Protein AF-A0A839IXZ8-F1 (afdb_monomer)

Secondary structure (DSSP, 8-state):
-HHHHHHHHHHHHHHHHHHHTT--HHHHHHHHHHTHHHHHHHHHHHHHHHHHHHHHHHHHHHHHHHTT-S-HHHHHHHHHHHHHHHHHHHHS-S-HHHHHHHHHHHHHHHHHTT-

Foldseek 3Di:
DQVVLVVCCVVVVVVLCVVCPPDDPVSNVVVCVVCVVVNVVSQVVNLVVQLVVLVVLLVQLVVCCVVVVDDNVLSVVSNVLSVVSNCQSVVDRDDCVSCVVSVVVVVVSVVVVVD

Organism: NCBI:txid2760088

Structure (mmCIF, N/CA/C/O backbone):
data_AF-A0A839IXZ8-F1
#
_entry.id   AF-A0A839IXZ8-F1
#
loop_
_atom_site.group_PDB
_atom_site.id
_atom_site.type_symbol
_atom_site.label_atom_id
_atom_site.label_alt_id
_atom_site.label_comp_id
_atom_site.label_asym_id
_atom_site.label_entity_id
_atom_site.label_seq_id
_atom_site.pdbx_PDB_ins_code
_atom_site.Cartn_x
_atom_site.Cartn_y
_atom_site.Cartn_z
_atom_site.occupancy
_atom_site.B_iso_or_equiv
_atom_site.auth_seq_id
_atom_site.auth_comp_id
_atom_site.auth_asym_id
_atom_site.auth_atom_id
_atom_site.pdbx_PDB_model_num
ATOM 1 N N . THR A 1 1 ? 4.614 -6.482 8.468 1.00 73.06 1 THR A N 1
ATOM 2 C CA . 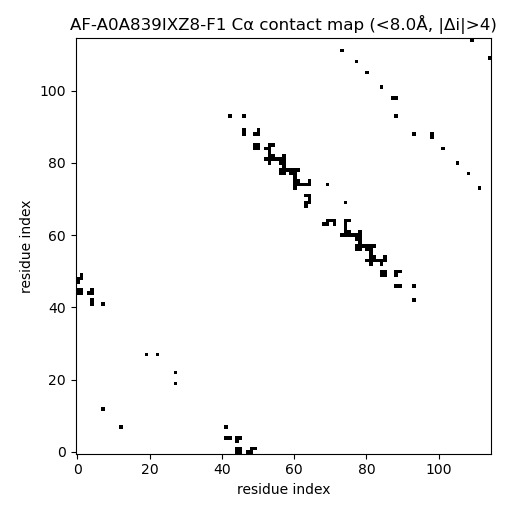THR A 1 1 ? 3.831 -5.379 9.077 1.00 73.06 1 THR A CA 1
ATOM 3 C C . THR A 1 1 ? 2.364 -5.391 8.679 1.00 73.06 1 THR A C 1
ATOM 5 O O . THR A 1 1 ? 1.546 -5.436 9.583 1.00 73.06 1 THR A O 1
ATOM 8 N N . LEU A 1 2 ? 2.001 -5.448 7.384 1.00 81.44 2 LEU A N 1
ATOM 9 C CA . LEU A 1 2 ? 0.584 -5.509 6.956 1.00 81.44 2 LEU A CA 1
ATOM 10 C C . LEU A 1 2 ? -0.197 -6.681 7.570 1.00 81.44 2 LEU A C 1
ATOM 12 O O . LEU A 1 2 ? -1.290 -6.486 8.085 1.00 81.44 2 LEU A O 1
ATOM 16 N N . ALA A 1 3 ? 0.384 -7.883 7.564 1.00 82.94 3 ALA A N 1
ATOM 17 C CA . ALA A 1 3 ? -0.254 -9.070 8.136 1.00 82.94 3 ALA A CA 1
ATOM 18 C C . ALA A 1 3 ? -0.535 -8.927 9.643 1.00 82.94 3 ALA A C 1
ATOM 20 O O . ALA A 1 3 ? -1.609 -9.294 10.102 1.00 82.94 3 ALA A O 1
ATOM 21 N N . ILE A 1 4 ? 0.403 -8.338 10.393 1.00 83.94 4 ILE A N 1
ATOM 22 C CA . ILE A 1 4 ? 0.265 -8.099 11.839 1.00 83.94 4 ILE A CA 1
ATOM 23 C C . ILE A 1 4 ? -0.854 -7.087 12.106 1.00 83.94 4 ILE A C 1
ATOM 25 O O . ILE A 1 4 ? -1.692 -7.309 12.972 1.00 83.94 4 ILE A O 1
ATOM 29 N N . ALA A 1 5 ? -0.904 -6.002 11.330 1.00 85.75 5 ALA A N 1
ATOM 30 C CA . ALA A 1 5 ? -1.955 -5.001 11.461 1.00 85.75 5 ALA A CA 1
ATOM 31 C C . ALA A 1 5 ? -3.343 -5.559 11.110 1.00 85.75 5 ALA A C 1
ATOM 33 O O . ALA A 1 5 ? -4.304 -5.314 11.831 1.00 85.75 5 ALA A O 1
ATOM 34 N N . ASN A 1 6 ? -3.447 -6.375 10.058 1.00 85.88 6 ASN A N 1
ATOM 35 C CA . ASN A 1 6 ? -4.701 -7.049 9.723 1.00 85.88 6 ASN A CA 1
ATOM 36 C C . ASN A 1 6 ? -5.121 -8.032 10.824 1.00 85.88 6 ASN A C 1
ATOM 38 O O . ASN A 1 6 ? -6.284 -8.034 11.212 1.00 85.88 6 ASN A O 1
ATOM 42 N N . ALA A 1 7 ? -4.191 -8.827 11.364 1.00 86.94 7 ALA A N 1
ATOM 43 C CA . ALA A 1 7 ? -4.478 -9.735 12.474 1.00 86.94 7 ALA A CA 1
ATOM 44 C C . ALA A 1 7 ? -4.993 -8.981 13.710 1.00 86.94 7 ALA A C 1
ATOM 46 O O . ALA A 1 7 ? -5.961 -9.424 14.330 1.00 86.94 7 ALA A O 1
ATOM 47 N N . TYR A 1 8 ? -4.403 -7.819 14.016 1.00 87.62 8 TYR A N 1
ATOM 48 C CA . TYR A 1 8 ? -4.924 -6.917 15.039 1.00 87.62 8 TYR A CA 1
ATOM 49 C C . TYR A 1 8 ? -6.361 -6.499 14.715 1.00 87.62 8 TYR A C 1
ATOM 51 O O . TYR A 1 8 ? -7.243 -6.769 15.516 1.00 87.62 8 TYR A O 1
ATOM 59 N N . PHE A 1 9 ? -6.643 -5.924 13.540 1.00 86.06 9 PHE A N 1
ATOM 60 C CA . PHE A 1 9 ? -7.998 -5.450 13.228 1.00 86.06 9 PHE A CA 1
ATOM 61 C C . PHE A 1 9 ? -9.054 -6.566 13.245 1.00 86.06 9 PHE A C 1
ATOM 63 O O . PHE A 1 9 ? -10.163 -6.336 13.720 1.00 86.06 9 PHE A O 1
ATOM 70 N N . TYR A 1 10 ? -8.714 -7.780 12.801 1.00 86.31 10 TYR A N 1
ATOM 71 C CA . TYR A 1 10 ? -9.627 -8.926 12.860 1.00 86.31 10 TYR A CA 1
ATOM 72 C C . TYR A 1 10 ? -9.929 -9.366 14.296 1.00 86.31 10 TYR A C 1
ATOM 74 O O . TYR A 1 10 ? -11.094 -9.526 14.660 1.00 86.31 10 TYR A O 1
ATOM 82 N N . ASN A 1 11 ? -8.898 -9.559 15.121 1.00 87.25 11 ASN A N 1
ATOM 83 C CA . ASN A 1 11 ? -9.084 -10.033 16.492 1.00 87.25 11 ASN A CA 1
ATOM 84 C C . ASN A 1 11 ? -9.704 -8.945 17.381 1.00 87.25 11 ASN A C 1
ATOM 86 O O . ASN A 1 11 ? -10.702 -9.174 18.065 1.00 87.25 11 ASN A O 1
ATOM 90 N N . PHE A 1 12 ? -9.150 -7.737 17.305 1.00 85.56 12 PHE A N 1
ATOM 91 C CA . PHE A 1 12 ? -9.567 -6.595 18.105 1.00 85.56 12 PHE A CA 1
ATOM 92 C C . PHE A 1 12 ? -10.960 -6.101 17.707 1.00 85.56 12 PHE A C 1
ATOM 94 O O . PHE A 1 12 ? -11.723 -5.672 18.566 1.00 85.56 12 PHE A O 1
ATOM 101 N N . GLY A 1 13 ? -11.333 -6.228 16.428 1.00 85.06 13 GLY A N 1
ATOM 102 C CA . GLY A 1 13 ? -12.697 -5.978 15.964 1.00 85.06 13 GLY A CA 1
ATOM 103 C C . GLY A 1 13 ? -13.707 -6.940 16.594 1.00 85.06 13 GLY A C 1
ATOM 104 O O . GLY A 1 13 ? -14.710 -6.494 17.147 1.00 85.06 13 GLY A O 1
ATOM 105 N N . ALA A 1 14 ? -13.422 -8.247 16.590 1.00 87.50 14 ALA A N 1
ATOM 106 C CA . ALA A 1 14 ? -14.295 -9.247 17.211 1.00 87.50 14 ALA A CA 1
ATOM 107 C C . ALA A 1 14 ? -14.426 -9.046 18.733 1.00 87.50 14 ALA A C 1
ATOM 109 O O . ALA A 1 14 ? -15.530 -9.085 19.277 1.00 87.50 14 ALA A O 1
ATOM 110 N N . TRP A 1 15 ? -13.315 -8.768 19.419 1.00 90.69 15 TRP A N 1
ATOM 111 C CA . TRP A 1 15 ? -13.319 -8.439 20.846 1.00 90.69 15 TRP A CA 1
ATOM 112 C C . TRP A 1 15 ? -14.075 -7.133 21.144 1.00 90.69 15 TRP A C 1
ATOM 114 O O . TRP A 1 15 ? -14.862 -7.074 22.090 1.00 90.69 15 TRP A O 1
ATOM 124 N N . GLY A 1 16 ? -13.894 -6.107 20.307 1.00 88.56 16 GLY A N 1
ATOM 125 C CA . GLY A 1 16 ? -14.562 -4.814 20.434 1.00 88.56 16 GLY A CA 1
ATOM 126 C C . GLY A 1 16 ? -16.084 -4.914 20.336 1.00 88.56 16 GLY A C 1
ATOM 127 O O . GLY A 1 16 ? -16.784 -4.237 21.089 1.00 88.56 16 GLY A O 1
ATOM 128 N N . VAL A 1 17 ? -16.612 -5.809 19.492 1.00 87.94 17 VAL A N 1
ATOM 129 C CA . VAL A 1 17 ? -18.057 -6.106 19.448 1.00 87.94 17 VAL A CA 1
ATOM 130 C C . VAL A 1 17 ? -18.540 -6.637 20.799 1.00 87.94 17 VAL A C 1
ATOM 132 O O . VAL A 1 17 ? -19.534 -6.145 21.328 1.00 87.94 17 VAL A O 1
ATOM 135 N N . GLY A 1 18 ? -17.811 -7.576 21.407 1.00 89.62 18 GLY A N 1
ATOM 136 C CA . GLY A 1 18 ? -18.137 -8.083 22.744 1.00 89.62 18 GLY A CA 1
ATOM 137 C C . GLY A 1 18 ? -18.108 -6.996 23.824 1.00 89.62 18 GLY A C 1
ATOM 138 O O . GLY A 1 18 ? -18.978 -6.964 24.688 1.00 89.62 18 GLY A O 1
ATOM 139 N N . GLN A 1 19 ? -17.156 -6.063 23.746 1.00 89.69 19 GLN A N 1
ATOM 140 C CA . GLN A 1 19 ? -17.032 -4.956 24.701 1.00 89.69 19 GLN A CA 1
ATOM 141 C C . GLN A 1 19 ? -18.070 -3.848 24.525 1.00 89.69 19 GLN A C 1
ATOM 143 O O . GLN A 1 19 ? -18.258 -3.062 25.452 1.00 89.69 19 GLN A O 1
ATOM 148 N N . THR A 1 20 ? -18.712 -3.743 23.363 1.00 91.00 20 THR A N 1
ATOM 149 C CA . THR A 1 20 ? -19.684 -2.681 23.047 1.00 91.00 20 THR A CA 1
ATOM 150 C C . THR A 1 20 ? -21.130 -3.174 23.050 1.00 91.00 20 THR A C 1
ATOM 152 O O . THR A 1 20 ? -22.057 -2.366 23.028 1.00 91.00 20 THR A O 1
ATOM 155 N N . MET A 1 21 ? -21.343 -4.488 23.136 1.00 92.50 21 MET A N 1
ATOM 156 C CA . MET A 1 21 ? -22.669 -5.094 23.160 1.00 92.50 21 MET A CA 1
ATOM 157 C C . MET A 1 21 ? -23.462 -4.650 24.395 1.00 92.50 21 MET A C 1
ATOM 159 O O . MET A 1 21 ? -23.019 -4.817 25.528 1.00 92.50 21 MET A O 1
ATOM 163 N N . GLY A 1 22 ? -24.646 -4.075 24.172 1.00 90.81 22 GLY A N 1
ATOM 164 C CA . GLY A 1 22 ? -25.538 -3.619 25.243 1.00 90.81 22 GLY A CA 1
ATOM 165 C C . GLY A 1 22 ? -25.111 -2.326 25.950 1.00 90.81 22 GLY A C 1
ATOM 166 O O . GLY A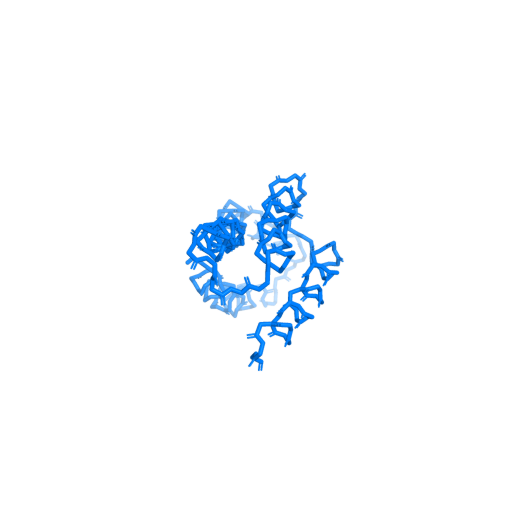 1 22 ? -25.815 -1.896 26.860 1.00 90.81 22 GLY A O 1
ATOM 167 N N . LYS A 1 23 ? -24.003 -1.692 25.540 1.00 93.81 23 LYS A N 1
ATOM 168 C CA . LYS A 1 23 ? -23.574 -0.387 26.064 1.00 93.81 23 LYS A CA 1
ATOM 169 C C . LYS A 1 23 ? -24.313 0.764 25.387 1.00 93.81 23 LYS A C 1
ATOM 171 O O . LYS A 1 23 ? -24.714 0.677 24.226 1.00 93.81 23 LYS A O 1
ATOM 176 N N . SER A 1 24 ? -24.454 1.869 26.109 1.00 95.62 24 SER A N 1
ATOM 177 C CA . SER A 1 24 ? -24.965 3.123 25.557 1.00 95.62 24 SER A CA 1
ATOM 178 C C . SER A 1 24 ? -23.934 3.803 24.644 1.00 95.62 24 SER A C 1
ATOM 180 O O . SER A 1 24 ? -22.734 3.527 24.701 1.00 95.62 24 SER A O 1
ATOM 182 N N . ALA A 1 25 ? -24.385 4.734 23.799 1.00 93.94 25 ALA A N 1
ATOM 183 C CA . ALA A 1 25 ? -23.510 5.431 22.852 1.00 93.94 25 ALA A CA 1
ATOM 184 C C . ALA A 1 25 ? -22.354 6.193 23.533 1.00 93.94 25 ALA A C 1
ATOM 186 O O . ALA A 1 25 ? -21.246 6.244 22.998 1.00 93.94 25 ALA A O 1
ATOM 187 N N . THR A 1 26 ? -22.583 6.754 24.723 1.00 95.06 26 THR A N 1
ATOM 188 C CA . THR A 1 26 ? -21.557 7.475 25.494 1.00 95.06 26 THR A CA 1
ATOM 189 C C . THR A 1 26 ? -20.473 6.533 26.015 1.00 95.06 26 THR A C 1
ATOM 191 O O . THR A 1 26 ? -19.288 6.851 25.930 1.00 95.06 26 THR A O 1
ATOM 194 N N . GLU A 1 27 ? -20.856 5.350 26.492 1.00 93.50 27 GLU A N 1
ATOM 195 C CA . GLU A 1 27 ? -19.923 4.320 26.960 1.00 93.50 27 GLU A CA 1
ATOM 196 C C . GLU A 1 27 ? -19.119 3.709 25.807 1.00 93.50 27 GLU A C 1
ATOM 198 O O . GLU A 1 27 ? -17.926 3.438 25.957 1.00 93.50 27 GLU A O 1
ATOM 203 N N . ILE A 1 28 ? -19.744 3.535 24.637 1.00 92.75 28 ILE A N 1
ATOM 204 C CA . ILE A 1 28 ? -19.046 3.108 23.417 1.00 92.75 28 ILE A CA 1
ATOM 205 C C . ILE A 1 28 ? -18.012 4.161 23.012 1.00 92.75 28 ILE A C 1
ATOM 207 O O . ILE A 1 28 ? -16.872 3.807 22.717 1.00 92.75 28 ILE A O 1
ATOM 211 N N . GLN A 1 29 ? -18.363 5.449 23.042 1.00 92.75 29 GLN A N 1
ATOM 212 C CA . GLN A 1 29 ? -17.420 6.512 22.694 1.00 92.75 29 GLN A CA 1
ATOM 213 C C . GLN A 1 29 ? -16.235 6.571 23.667 1.00 92.75 29 GLN A C 1
ATOM 215 O O . GLN A 1 29 ? -15.097 6.735 23.228 1.00 92.75 29 GLN A O 1
ATOM 220 N N . ALA A 1 30 ? -16.479 6.401 24.970 1.00 93.69 30 ALA A N 1
ATOM 221 C CA . ALA A 1 30 ? -15.414 6.330 25.968 1.00 93.69 30 ALA A CA 1
ATOM 222 C C . ALA A 1 30 ? -14.452 5.163 25.683 1.00 93.69 30 ALA A C 1
ATOM 224 O O . ALA A 1 30 ? -13.238 5.354 25.688 1.00 93.69 30 ALA A O 1
ATOM 225 N N . PHE A 1 31 ? -14.989 3.988 25.341 1.00 91.56 31 PHE A N 1
ATOM 226 C CA . PHE A 1 31 ? -14.192 2.828 24.939 1.00 91.56 31 PHE A CA 1
ATOM 227 C C . PHE A 1 31 ? -13.383 3.073 23.654 1.00 91.56 31 PHE A C 1
ATOM 229 O O . PHE A 1 31 ? -12.193 2.772 23.609 1.00 91.56 31 PHE A O 1
ATOM 236 N N . VAL A 1 32 ? -13.995 3.654 22.614 1.00 90.12 32 VAL A N 1
ATOM 237 C CA . VAL A 1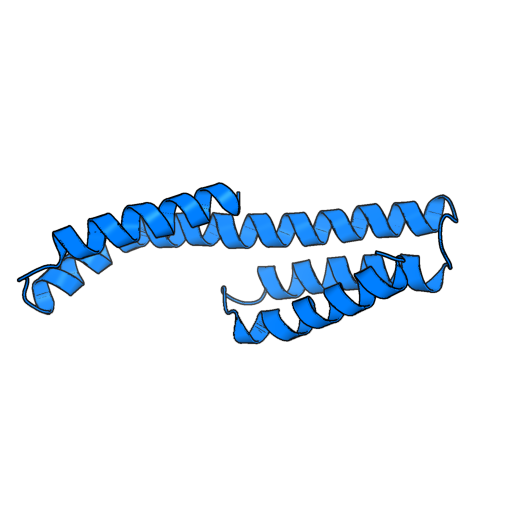 32 ? -13.307 3.966 21.347 1.00 90.12 32 VAL A CA 1
ATOM 238 C C . VAL A 1 32 ? -12.163 4.962 21.560 1.00 90.12 32 VAL A C 1
ATOM 240 O O . VAL A 1 32 ? -11.105 4.824 20.944 1.00 90.12 32 VAL A O 1
ATOM 243 N N . ASN A 1 33 ? -12.354 5.943 22.445 1.00 92.69 33 ASN A N 1
ATOM 244 C CA . ASN A 1 33 ? -11.318 6.915 22.788 1.00 92.69 33 ASN A CA 1
ATOM 245 C C . ASN A 1 33 ? -10.131 6.261 23.514 1.00 92.69 33 ASN A C 1
ATOM 247 O O . ASN A 1 33 ? -8.989 6.614 23.227 1.00 92.69 33 ASN A O 1
ATOM 251 N N . ASP A 1 34 ? -10.383 5.294 24.400 1.00 92.69 34 ASP A N 1
ATOM 252 C CA . ASP A 1 34 ? -9.337 4.574 25.142 1.00 92.69 34 ASP A CA 1
ATOM 253 C C . ASP A 1 34 ? -8.416 3.764 24.207 1.00 92.69 34 ASP A C 1
ATOM 255 O O . ASP A 1 34 ? -7.192 3.762 24.347 1.00 92.69 34 ASP A O 1
ATOM 259 N N . ILE A 1 35 ? -8.984 3.160 23.158 1.00 90.12 35 ILE A N 1
ATOM 260 C CA . ILE A 1 35 ? -8.230 2.352 22.184 1.00 90.12 35 ILE A CA 1
ATOM 261 C C . ILE A 1 35 ? -7.610 3.174 21.039 1.00 90.12 35 ILE A C 1
ATOM 263 O O . ILE A 1 35 ? -6.962 2.609 20.149 1.00 90.12 35 ILE A O 1
ATOM 267 N N . LEU A 1 36 ? -7.795 4.500 21.028 1.00 88.94 36 LEU A N 1
ATOM 268 C CA . LEU A 1 36 ? -7.373 5.372 19.928 1.00 88.94 36 LEU A CA 1
ATOM 269 C C . LEU A 1 36 ? -5.864 5.290 19.671 1.00 88.94 36 LEU A C 1
ATOM 271 O O . LEU A 1 36 ? -5.447 5.167 18.518 1.00 88.94 36 LEU A O 1
ATOM 275 N N . TYR A 1 37 ? -5.049 5.312 20.727 1.00 88.69 37 TYR A N 1
ATOM 276 C CA . TYR A 1 37 ? -3.589 5.251 20.609 1.00 88.69 37 TYR A CA 1
ATOM 277 C C . TYR A 1 37 ? -3.118 3.945 19.965 1.00 88.69 37 TYR A C 1
ATOM 279 O O . TYR A 1 37 ? -2.285 3.962 19.056 1.00 88.69 37 TYR A O 1
ATOM 287 N N . THR A 1 38 ? -3.699 2.814 20.370 1.00 89.75 38 THR A N 1
ATOM 288 C CA . THR A 1 38 ? -3.375 1.505 19.792 1.00 89.75 38 THR A CA 1
ATOM 289 C C . THR A 1 38 ? -3.808 1.435 18.329 1.00 89.75 38 THR A C 1
ATOM 291 O O . THR A 1 38 ? -3.033 1.000 17.476 1.00 89.75 38 THR A O 1
ATOM 294 N N . ASN A 1 39 ? -4.994 1.954 17.994 1.00 87.06 39 ASN A N 1
ATOM 295 C CA . ASN A 1 39 ? -5.467 2.013 16.609 1.00 87.06 39 ASN A CA 1
ATOM 296 C C . ASN A 1 39 ? -4.584 2.901 15.720 1.00 87.06 39 ASN A C 1
ATOM 298 O O . ASN A 1 39 ? -4.275 2.525 14.584 1.00 87.06 39 ASN A O 1
ATOM 302 N N . GLN A 1 40 ? -4.130 4.051 16.223 1.00 87.25 40 GLN A N 1
ATOM 303 C CA . GLN A 1 40 ? -3.194 4.916 15.503 1.00 87.25 40 GLN A CA 1
ATOM 304 C C . GLN A 1 40 ? -1.851 4.212 15.278 1.00 87.25 40 GLN A C 1
ATOM 306 O O . GLN A 1 40 ? -1.332 4.221 14.161 1.00 87.25 40 GLN A O 1
ATOM 311 N N . TYR A 1 41 ? -1.326 3.529 16.297 1.00 88.31 41 TYR A N 1
ATOM 312 C CA . TYR A 1 41 ? -0.084 2.769 16.181 1.00 88.31 41 TYR A CA 1
ATOM 313 C C . TYR A 1 41 ? -0.186 1.639 15.143 1.00 88.31 41 TYR A C 1
ATOM 315 O O . TYR A 1 41 ? 0.695 1.470 14.297 1.00 88.31 41 TYR A O 1
ATOM 323 N N . VAL A 1 42 ? -1.298 0.905 15.125 1.00 88.94 42 VAL A N 1
ATOM 324 C CA . VAL A 1 42 ? -1.524 -0.162 14.139 1.00 88.94 42 VAL A CA 1
ATOM 325 C C . VAL A 1 42 ? -1.730 0.406 12.730 1.00 88.94 42 VAL A C 1
ATOM 327 O O . VAL A 1 42 ? -1.236 -0.160 11.751 1.00 88.94 42 VAL A O 1
ATOM 330 N N . THR A 1 43 ? -2.366 1.572 12.607 1.00 86.12 43 THR A N 1
ATOM 331 C CA . THR A 1 43 ? -2.464 2.295 11.328 1.00 86.12 43 THR A CA 1
ATOM 332 C C . THR A 1 43 ? -1.077 2.658 10.789 1.00 86.12 43 THR A C 1
ATOM 334 O O . THR A 1 43 ? -0.827 2.538 9.585 1.00 86.12 43 THR A O 1
ATOM 337 N N . CYS A 1 44 ? -0.123 3.005 11.660 1.00 86.88 44 CYS A N 1
ATOM 338 C CA . CYS A 1 44 ? 1.267 3.206 11.249 1.00 86.88 44 CYS A CA 1
ATOM 339 C C . CYS A 1 44 ? 1.873 1.936 10.636 1.00 86.88 44 CYS A C 1
ATOM 341 O O . CYS A 1 44 ? 2.565 2.036 9.624 1.00 86.88 44 CYS A O 1
ATOM 343 N N . PHE A 1 45 ? 1.589 0.739 11.160 1.00 88.94 45 PHE A N 1
ATOM 344 C CA . PHE A 1 45 ? 2.067 -0.507 10.546 1.00 88.94 45 PHE A CA 1
ATOM 345 C C . PHE A 1 45 ? 1.508 -0.744 9.144 1.00 88.94 45 PHE A C 1
ATOM 347 O O . PHE A 1 45 ? 2.239 -1.258 8.286 1.00 88.94 45 PHE A O 1
ATOM 354 N N . ILE A 1 46 ? 0.256 -0.351 8.887 1.00 87.31 46 ILE A N 1
ATOM 355 C CA . ILE A 1 46 ? -0.313 -0.398 7.536 1.00 87.31 46 ILE A CA 1
ATOM 356 C C . ILE A 1 46 ? 0.476 0.512 6.595 1.00 87.31 46 ILE A C 1
ATOM 358 O O . ILE A 1 46 ? 0.955 0.063 5.548 1.00 87.31 46 ILE A O 1
ATOM 362 N N . ARG A 1 47 ? 0.685 1.767 7.003 1.00 88.25 47 ARG A N 1
ATOM 363 C CA . ARG A 1 47 ? 1.423 2.753 6.205 1.00 88.25 47 ARG A CA 1
ATOM 364 C C . ARG A 1 47 ? 2.869 2.321 5.971 1.00 88.25 47 ARG A C 1
ATOM 366 O O . ARG A 1 47 ? 3.305 2.290 4.824 1.00 88.25 47 ARG A O 1
ATOM 373 N N . PHE A 1 48 ? 3.580 1.878 7.009 1.00 88.62 48 PHE A N 1
ATOM 374 C CA . PHE A 1 48 ? 4.941 1.348 6.881 1.00 88.62 48 PHE A CA 1
ATOM 375 C C . PHE A 1 48 ? 5.013 0.191 5.890 1.00 88.62 48 PHE A C 1
ATOM 377 O O . PHE A 1 48 ? 5.871 0.185 5.010 1.00 88.62 48 PHE A O 1
ATOM 384 N N . GLY A 1 49 ? 4.096 -0.774 5.991 1.00 88.19 49 GLY A N 1
ATOM 385 C CA . GLY A 1 49 ? 4.056 -1.900 5.065 1.00 88.19 49 GLY A CA 1
ATOM 386 C C . GLY A 1 49 ? 3.895 -1.466 3.603 1.00 88.19 49 GLY A C 1
ATOM 387 O O . GLY A 1 49 ? 4.565 -2.003 2.720 1.00 88.19 49 GLY A O 1
ATOM 388 N N . 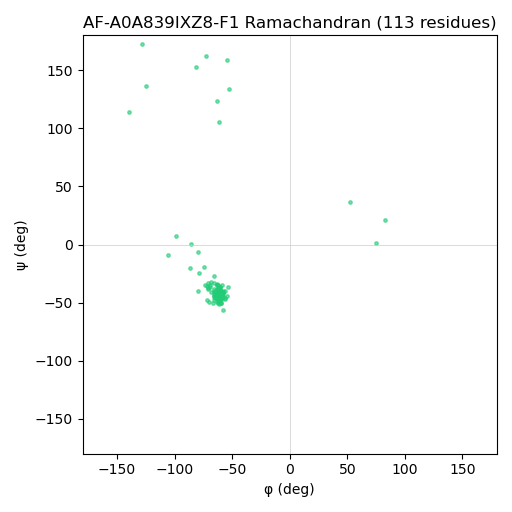ARG A 1 50 ? 3.058 -0.455 3.346 1.00 88.88 50 ARG A N 1
ATOM 389 C CA . ARG A 1 50 ? 2.857 0.103 2.000 1.00 88.88 50 ARG A CA 1
ATOM 390 C C . ARG A 1 50 ? 4.073 0.899 1.507 1.00 88.88 50 ARG A C 1
ATOM 392 O O . ARG A 1 50 ? 4.435 0.758 0.341 1.00 88.88 50 ARG A O 1
ATOM 399 N N . VAL A 1 51 ? 4.748 1.651 2.381 1.00 91.69 51 VAL A N 1
ATOM 400 C CA . VAL A 1 51 ? 6.007 2.345 2.044 1.00 91.69 51 VAL A CA 1
ATOM 401 C C . VAL A 1 51 ? 7.095 1.344 1.659 1.00 91.69 51 VAL A C 1
ATOM 403 O O . VAL A 1 51 ? 7.715 1.511 0.613 1.00 91.69 51 VAL A O 1
ATOM 406 N N . PHE A 1 52 ? 7.285 0.266 2.428 1.00 92.00 52 PHE A N 1
ATOM 407 C CA . PHE A 1 52 ? 8.272 -0.768 2.090 1.00 92.00 52 PHE A CA 1
ATOM 408 C C . PHE A 1 52 ? 7.968 -1.466 0.761 1.00 92.00 52 PHE A C 1
ATOM 410 O O . PHE A 1 52 ? 8.893 -1.768 0.011 1.00 92.00 52 PHE A O 1
ATOM 417 N N . SER A 1 53 ? 6.690 -1.663 0.419 1.00 90.44 53 SER A N 1
ATOM 418 C CA . SER A 1 53 ? 6.315 -2.134 -0.921 1.00 90.44 53 SER A CA 1
ATOM 419 C C . SER A 1 53 ? 6.762 -1.158 -2.019 1.00 90.44 53 SER A C 1
ATOM 421 O O . SER A 1 53 ? 7.244 -1.600 -3.060 1.00 90.44 53 SER A O 1
ATOM 423 N N . GLY A 1 54 ? 6.639 0.155 -1.794 1.00 93.50 54 GLY A N 1
ATOM 424 C CA . GLY A 1 54 ? 7.131 1.184 -2.714 1.00 93.50 54 GLY A CA 1
ATOM 425 C C . GLY A 1 54 ? 8.657 1.191 -2.842 1.00 93.50 54 GLY A C 1
ATOM 426 O O . GLY A 1 54 ? 9.172 1.139 -3.956 1.00 93.50 54 GLY A O 1
ATOM 427 N N . VAL A 1 55 ? 9.379 1.149 -1.718 1.00 96.00 55 VAL A N 1
ATOM 428 C CA . VAL A 1 55 ? 10.851 1.045 -1.697 1.00 96.00 55 VAL A CA 1
ATOM 429 C C . VAL A 1 55 ? 11.320 -0.205 -2.445 1.00 96.00 55 VAL A C 1
ATOM 431 O O . VAL A 1 55 ? 12.237 -0.130 -3.260 1.00 96.00 55 VAL A O 1
ATOM 434 N N . GLY A 1 56 ? 10.659 -1.345 -2.224 1.00 95.69 56 GLY A N 1
ATOM 435 C CA . GLY A 1 56 ? 10.948 -2.589 -2.934 1.00 95.69 56 GLY A CA 1
ATOM 436 C C . GLY A 1 56 ? 10.816 -2.448 -4.453 1.00 95.69 56 GLY A C 1
ATOM 437 O O . GLY A 1 56 ? 11.688 -2.917 -5.177 1.00 95.69 56 GLY A O 1
ATOM 438 N N . LEU A 1 57 ? 9.786 -1.742 -4.939 1.00 95.69 57 LEU A N 1
ATOM 439 C CA . LEU A 1 57 ? 9.619 -1.449 -6.368 1.00 95.69 57 LEU A CA 1
ATOM 440 C C . LEU A 1 57 ? 10.719 -0.530 -6.912 1.00 95.69 57 LEU A C 1
ATOM 442 O O . LEU A 1 57 ? 11.214 -0.775 -8.008 1.00 95.69 57 LEU A O 1
ATOM 446 N N . VAL A 1 58 ? 11.145 0.484 -6.154 1.00 97.56 58 VAL A N 1
ATOM 447 C CA . VAL A 1 58 ? 12.263 1.355 -6.560 1.00 97.56 58 VAL A CA 1
ATOM 448 C C . VAL A 1 58 ? 13.547 0.543 -6.733 1.00 97.56 58 VAL A C 1
ATOM 450 O O . VAL A 1 58 ? 14.203 0.641 -7.771 1.00 97.56 58 VAL A O 1
ATOM 453 N N . LEU A 1 59 ? 13.884 -0.294 -5.748 1.00 97.75 59 LEU A N 1
ATOM 454 C CA . LEU A 1 59 ? 15.083 -1.134 -5.792 1.00 97.75 59 LEU A CA 1
ATOM 455 C C . LEU A 1 59 ? 15.007 -2.183 -6.909 1.00 97.75 59 LEU A C 1
ATOM 457 O O . LEU A 1 59 ? 15.977 -2.362 -7.647 1.00 97.75 59 LEU A O 1
ATOM 461 N N . LEU A 1 60 ? 13.849 -2.829 -7.073 1.00 96.31 60 LEU A N 1
ATOM 462 C CA . LEU A 1 60 ? 13.604 -3.778 -8.157 1.00 96.31 60 LEU A CA 1
ATOM 463 C C . LEU A 1 60 ? 13.763 -3.101 -9.521 1.00 96.31 60 LEU A C 1
ATOM 465 O O . LEU A 1 60 ? 14.513 -3.590 -10.360 1.00 96.31 60 LEU A O 1
ATOM 469 N N . GLY A 1 61 ? 13.108 -1.957 -9.732 1.00 96.12 61 GLY A N 1
ATOM 470 C CA . GLY A 1 61 ? 13.184 -1.195 -10.975 1.00 96.12 61 GLY A CA 1
ATOM 471 C C . GLY A 1 61 ? 14.611 -0.764 -11.309 1.00 96.12 61 GLY A C 1
ATOM 472 O O . GLY A 1 61 ? 15.049 -0.924 -12.448 1.00 96.12 61 GLY A O 1
ATOM 473 N N . TYR A 1 62 ? 15.374 -0.306 -10.312 1.00 97.31 62 TYR A N 1
ATOM 474 C CA . TYR A 1 62 ? 16.791 0.008 -10.495 1.00 97.31 62 TYR A CA 1
ATOM 475 C C . TYR A 1 62 ? 17.596 -1.222 -10.936 1.00 97.31 62 TYR A C 1
ATOM 477 O O . TYR A 1 62 ? 18.384 -1.132 -11.879 1.00 97.31 62 TYR A O 1
ATOM 485 N N . GLY A 1 63 ? 17.359 -2.383 -10.318 1.00 97.19 63 GLY A N 1
ATOM 486 C CA . GLY A 1 63 ? 17.987 -3.634 -10.738 1.00 97.19 63 GLY A CA 1
ATOM 487 C C . GLY A 1 63 ? 17.628 -4.019 -12.178 1.00 97.19 63 GLY A C 1
ATOM 488 O O . GLY A 1 63 ? 18.510 -4.279 -12.998 1.00 97.19 63 GLY A O 1
ATOM 489 N N . LEU A 1 64 ? 16.346 -3.958 -12.531 1.00 96.31 64 LEU A N 1
ATOM 490 C CA . LEU A 1 64 ? 15.864 -4.242 -13.884 1.00 96.31 64 LEU A CA 1
ATOM 491 C C . LEU A 1 64 ? 16.552 -3.368 -14.951 1.00 96.31 64 LEU A C 1
ATOM 493 O O . LEU A 1 64 ? 16.914 -3.873 -16.016 1.00 96.31 64 LEU A O 1
ATOM 497 N N . ILE A 1 65 ? 16.781 -2.082 -14.653 1.00 96.56 65 ILE A N 1
ATOM 498 C CA . ILE A 1 65 ? 17.507 -1.152 -15.532 1.00 96.56 65 ILE A CA 1
ATOM 499 C C . ILE A 1 65 ? 18.995 -1.508 -15.597 1.00 96.56 65 ILE A C 1
ATOM 501 O O . ILE A 1 65 ? 19.556 -1.589 -16.693 1.00 96.56 65 ILE A O 1
ATOM 505 N N . ARG A 1 66 ? 19.637 -1.695 -14.435 1.00 97.00 66 ARG A N 1
ATOM 506 C CA . ARG A 1 66 ? 21.089 -1.882 -14.311 1.00 97.00 66 ARG A CA 1
ATOM 507 C C . ARG A 1 66 ? 21.580 -3.148 -15.008 1.00 97.00 66 ARG A C 1
ATOM 509 O O . ARG A 1 66 ? 22.646 -3.110 -15.616 1.00 97.00 66 ARG A O 1
ATOM 516 N N . TRP A 1 67 ? 20.815 -4.234 -14.920 1.00 97.31 67 TRP A N 1
ATOM 517 C CA . TRP A 1 67 ? 21.157 -5.532 -15.512 1.00 97.31 67 TRP A CA 1
ATOM 518 C C . TRP A 1 67 ? 20.460 -5.805 -16.853 1.00 97.31 67 TRP A C 1
ATOM 520 O O . TRP A 1 67 ? 20.591 -6.904 -17.379 1.00 97.31 67 TRP A O 1
ATOM 530 N N . HIS A 1 68 ? 19.746 -4.826 -17.425 1.00 93.75 68 HIS A N 1
ATOM 531 C CA . HIS A 1 68 ? 19.058 -4.952 -18.720 1.00 93.75 68 HIS A CA 1
ATOM 532 C C . HIS A 1 68 ? 18.132 -6.180 -18.832 1.00 93.75 68 HIS A C 1
ATOM 534 O O . HIS A 1 68 ? 18.022 -6.784 -19.895 1.00 93.75 68 HIS A O 1
ATOM 540 N N . ILE A 1 69 ? 17.453 -6.539 -17.737 1.00 94.62 69 ILE A N 1
ATOM 541 C CA . ILE A 1 69 ? 16.613 -7.749 -17.660 1.00 94.62 69 ILE A CA 1
ATOM 542 C C . ILE A 1 69 ? 15.324 -7.584 -18.479 1.00 94.62 69 ILE A C 1
ATOM 544 O O . ILE A 1 69 ? 1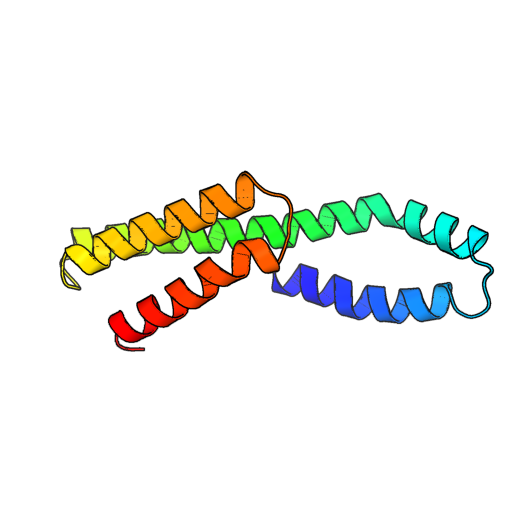4.841 -8.531 -19.090 1.00 94.62 69 ILE A O 1
ATOM 548 N N . VAL A 1 70 ? 14.772 -6.369 -18.500 1.00 93.94 70 VAL A N 1
ATOM 549 C CA . VAL A 1 70 ? 13.563 -6.008 -19.255 1.00 93.94 70 VAL A CA 1
ATOM 550 C C . VAL A 1 70 ? 13.820 -4.771 -20.110 1.00 93.94 70 VAL A C 1
ATOM 552 O O . VAL A 1 70 ? 14.854 -4.104 -19.991 1.00 93.94 70 VAL A O 1
ATOM 555 N N . ALA A 1 71 ? 12.852 -4.420 -20.959 1.00 93.81 71 ALA A N 1
ATOM 556 C CA . ALA A 1 71 ? 12.892 -3.174 -21.710 1.00 93.81 71 ALA A CA 1
ATOM 557 C C . ALA A 1 71 ? 13.121 -1.975 -20.769 1.00 93.81 71 ALA A C 1
ATOM 559 O O . ALA A 1 71 ? 12.461 -1.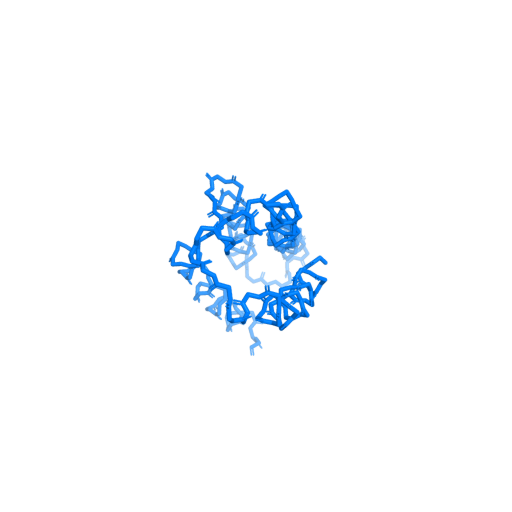839 -19.737 1.00 93.81 71 ALA A O 1
ATOM 560 N N . LYS A 1 72 ? 14.042 -1.072 -21.137 1.00 93.12 72 LYS A N 1
ATOM 561 C CA . LYS A 1 72 ? 14.460 0.054 -20.276 1.00 93.12 72 LYS A CA 1
ATOM 562 C C . LYS A 1 72 ? 13.283 0.907 -19.790 1.00 93.12 72 LYS A C 1
ATOM 564 O O . LYS A 1 72 ? 13.306 1.370 -18.652 1.00 93.12 72 LYS A O 1
ATOM 569 N N . TRP A 1 73 ? 12.263 1.097 -20.631 1.00 94.75 73 TRP A N 1
ATOM 570 C CA . TRP A 1 73 ? 11.063 1.857 -20.275 1.00 94.75 73 TRP A CA 1
ATOM 571 C C . TRP A 1 73 ? 10.295 1.207 -19.113 1.00 94.75 73 TRP A C 1
ATOM 573 O O . TRP A 1 73 ? 9.853 1.916 -18.214 1.00 94.75 73 TRP A O 1
ATOM 583 N N . LEU A 1 74 ? 10.200 -0.128 -19.085 1.00 94.38 74 LEU A N 1
ATOM 584 C CA . LEU A 1 74 ? 9.491 -0.882 -18.050 1.00 94.38 74 LEU A CA 1
ATOM 585 C C . LEU A 1 74 ? 10.246 -0.834 -16.716 1.00 94.38 74 LEU A C 1
ATOM 587 O O . LEU A 1 74 ? 9.641 -0.675 -15.655 1.00 94.38 74 LEU A O 1
ATOM 591 N N . GLY A 1 75 ? 11.580 -0.884 -16.767 1.00 95.75 75 GLY A N 1
ATOM 592 C CA . GLY A 1 75 ? 12.430 -0.669 -15.595 1.00 95.75 75 GLY A CA 1
ATOM 593 C C . GLY A 1 75 ? 12.224 0.719 -14.975 1.00 95.75 75 GLY A C 1
ATOM 594 O O . GLY A 1 75 ? 11.938 0.826 -13.783 1.00 95.75 75 GLY A O 1
ATOM 595 N N . TRP A 1 76 ? 12.275 1.783 -15.787 1.00 97.00 76 TRP A N 1
ATOM 596 C CA . TRP A 1 76 ? 12.012 3.155 -15.324 1.00 97.00 76 TRP A CA 1
ATOM 597 C C . TRP A 1 76 ? 10.586 3.346 -14.811 1.00 97.00 76 TRP A C 1
ATOM 599 O O . TRP A 1 76 ? 10.386 3.977 -13.774 1.00 97.00 76 TRP A O 1
ATOM 609 N N . PHE A 1 77 ? 9.601 2.756 -15.485 1.00 96.50 77 PHE A N 1
ATOM 610 C CA . PHE A 1 77 ? 8.218 2.757 -15.026 1.00 96.50 77 PHE A CA 1
ATOM 611 C C . PHE A 1 77 ? 8.075 2.100 -13.643 1.00 96.50 77 PHE A C 1
ATOM 613 O O . PHE A 1 77 ? 7.397 2.648 -12.778 1.00 96.50 77 PHE A O 1
ATOM 620 N N . THR A 1 78 ? 8.782 0.994 -13.389 1.00 96.75 78 THR A N 1
ATOM 621 C CA . THR A 1 78 ? 8.798 0.320 -12.077 1.00 96.75 78 THR A CA 1
ATOM 622 C C . THR A 1 78 ? 9.354 1.233 -10.975 1.00 96.75 78 THR A C 1
ATOM 624 O O . THR A 1 78 ? 8.778 1.316 -9.889 1.00 96.75 78 THR A O 1
ATOM 627 N N . VAL A 1 79 ? 10.431 1.976 -11.265 1.00 97.50 79 VAL A N 1
ATOM 628 C CA . VAL A 1 79 ? 11.003 2.964 -10.332 1.00 97.50 79 VAL A CA 1
ATOM 629 C C . VAL A 1 79 ? 9.998 4.075 -10.022 1.00 97.50 79 VAL A C 1
ATOM 631 O O . VAL A 1 79 ? 9.741 4.366 -8.853 1.00 97.50 79 VAL A O 1
ATOM 634 N N . LEU A 1 80 ? 9.400 4.673 -11.056 1.00 97.00 80 LEU A N 1
ATOM 635 C CA . LEU A 1 80 ? 8.420 5.751 -10.899 1.00 97.00 80 LEU A CA 1
ATOM 636 C C . LEU A 1 80 ? 7.180 5.288 -10.129 1.00 97.00 80 LEU A C 1
ATOM 638 O O . LEU A 1 80 ? 6.690 6.012 -9.266 1.00 97.00 80 LEU A O 1
ATOM 642 N N . LEU A 1 81 ? 6.714 4.065 -10.383 1.00 95.94 81 LEU A N 1
ATOM 643 C CA . LEU A 1 81 ? 5.603 3.456 -9.661 1.00 95.94 81 LEU A CA 1
ATOM 644 C C . LEU A 1 81 ? 5.917 3.288 -8.166 1.00 95.94 81 LEU A C 1
ATOM 646 O O . LEU A 1 81 ? 5.063 3.565 -7.322 1.00 95.94 81 LEU A O 1
ATOM 650 N N . GLY A 1 82 ? 7.143 2.873 -7.831 1.00 95.69 82 GLY A N 1
ATOM 651 C CA . GLY A 1 82 ? 7.614 2.781 -6.450 1.00 95.69 82 GLY A CA 1
ATOM 652 C C . GLY A 1 82 ? 7.669 4.140 -5.745 1.00 95.69 82 GLY A C 1
ATOM 653 O O . GLY A 1 82 ? 7.151 4.274 -4.635 1.00 95.69 82 GLY A O 1
ATOM 654 N N . LEU A 1 83 ? 8.211 5.165 -6.411 1.00 96.38 83 LEU A N 1
ATOM 655 C CA . LEU A 1 83 ? 8.264 6.536 -5.885 1.00 96.38 83 LEU A CA 1
ATOM 656 C C . LEU A 1 83 ? 6.867 7.136 -5.695 1.00 96.38 83 LEU A C 1
ATOM 658 O O . LEU A 1 83 ? 6.592 7.723 -4.648 1.00 96.38 83 LEU A O 1
ATOM 662 N N . ALA A 1 84 ? 5.965 6.942 -6.661 1.00 94.56 84 ALA A N 1
ATOM 663 C CA . ALA A 1 84 ? 4.574 7.374 -6.554 1.00 94.56 84 ALA A CA 1
ATOM 664 C C . ALA A 1 84 ? 3.874 6.701 -5.364 1.00 94.56 84 ALA A C 1
ATOM 666 O O . ALA A 1 84 ? 3.195 7.374 -4.588 1.00 94.56 84 ALA A O 1
ATOM 667 N N . ALA A 1 85 ? 4.095 5.396 -5.163 1.00 92.56 85 ALA A N 1
ATOM 668 C CA . ALA A 1 85 ? 3.570 4.673 -4.008 1.00 92.56 85 ALA A CA 1
ATOM 669 C C . ALA A 1 85 ? 4.056 5.260 -2.681 1.00 92.56 85 ALA A C 1
ATOM 671 O O . ALA A 1 85 ? 3.252 5.484 -1.778 1.00 92.56 85 ALA A O 1
ATOM 672 N N . MET A 1 86 ? 5.356 5.535 -2.566 1.00 93.94 86 MET A N 1
ATOM 673 C CA . MET A 1 86 ? 5.925 6.136 -1.360 1.00 93.94 86 MET A CA 1
ATOM 674 C C . MET A 1 86 ? 5.365 7.539 -1.112 1.00 93.94 86 MET A C 1
ATOM 676 O O . MET A 1 86 ? 4.892 7.813 -0.010 1.00 93.94 86 MET A O 1
ATOM 680 N N . GLY A 1 87 ? 5.363 8.400 -2.134 1.00 92.19 87 GLY A N 1
ATOM 681 C CA . GLY A 1 87 ? 4.893 9.781 -2.020 1.00 92.19 87 GLY A CA 1
ATOM 682 C C . GLY A 1 87 ? 3.430 9.869 -1.590 1.00 92.19 87 GLY A C 1
ATOM 683 O O . GLY A 1 87 ? 3.105 10.600 -0.656 1.00 92.19 87 GLY A O 1
ATOM 684 N N . ILE A 1 88 ? 2.560 9.061 -2.200 1.00 91.06 88 ILE A N 1
ATOM 685 C CA . ILE A 1 88 ? 1.130 9.027 -1.873 1.00 91.06 88 ILE A CA 1
ATOM 686 C C . ILE A 1 88 ? 0.896 8.519 -0.439 1.00 91.06 88 ILE A C 1
ATOM 688 O O . ILE A 1 88 ? 0.143 9.130 0.317 1.00 91.06 88 ILE A O 1
ATOM 692 N N . VAL A 1 89 ? 1.558 7.429 -0.032 1.00 89.12 89 VAL A N 1
ATOM 693 C CA . VAL A 1 89 ? 1.354 6.821 1.298 1.00 89.12 89 VAL A CA 1
ATOM 694 C C . VAL A 1 89 ? 1.923 7.690 2.423 1.00 89.12 89 VAL A C 1
ATOM 696 O O . VAL A 1 89 ? 1.373 7.712 3.528 1.00 89.12 89 VAL A O 1
ATOM 699 N N . MET A 1 90 ? 3.019 8.409 2.172 1.00 89.00 90 MET A N 1
ATOM 700 C CA . MET A 1 90 ? 3.625 9.309 3.157 1.00 89.00 90 MET A CA 1
ATOM 701 C C . MET A 1 90 ? 2.888 10.650 3.244 1.00 89.00 90 MET A C 1
ATOM 703 O O . MET A 1 90 ? 2.686 11.147 4.351 1.00 89.00 90 MET A O 1
ATOM 707 N N . GLY A 1 91 ? 2.457 11.202 2.106 1.00 86.69 91 GLY A N 1
ATOM 708 C CA . GLY A 1 91 ? 1.823 12.520 2.031 1.00 86.69 91 GLY A CA 1
ATOM 709 C C . GLY A 1 91 ? 0.352 12.548 2.443 1.00 86.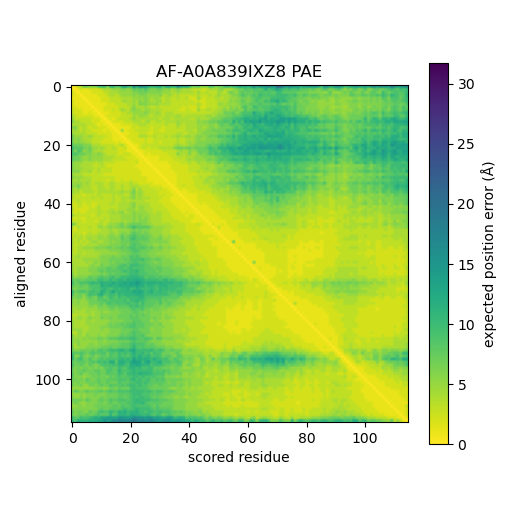69 91 GLY A C 1
ATOM 710 O O . GLY A 1 91 ? -0.137 13.595 2.856 1.00 86.69 91 GLY A O 1
ATOM 711 N N . ILE A 1 92 ? -0.356 11.418 2.355 1.00 84.75 92 ILE A N 1
ATOM 712 C CA . ILE A 1 92 ? -1.805 11.364 2.583 1.00 84.75 92 ILE A CA 1
ATOM 713 C C . ILE A 1 92 ? -2.122 10.321 3.667 1.00 84.75 92 ILE A C 1
ATOM 715 O O . ILE A 1 92 ? -1.539 9.230 3.636 1.00 84.75 92 ILE A O 1
ATOM 719 N N . PRO A 1 93 ? -3.022 10.618 4.630 1.00 81.62 93 PRO A N 1
ATOM 720 C CA . PRO A 1 93 ? -3.535 9.632 5.581 1.00 81.62 93 PRO A CA 1
ATOM 721 C C . PRO A 1 93 ? -4.135 8.407 4.889 1.00 81.62 93 PRO A C 1
ATOM 723 O O . PRO A 1 93 ? -4.526 8.474 3.725 1.00 81.62 93 PRO A O 1
ATOM 726 N N . ASP A 1 94 ? -4.222 7.293 5.618 1.00 78.12 94 ASP A N 1
ATOM 727 C CA . ASP A 1 94 ? -4.668 6.023 5.047 1.00 78.12 94 ASP A CA 1
ATOM 728 C C . ASP A 1 94 ? -6.105 6.128 4.511 1.00 78.12 94 ASP A C 1
ATOM 730 O O . ASP A 1 94 ? -7.060 6.190 5.280 1.00 78.12 94 ASP A O 1
ATOM 734 N N . ASN A 1 95 ? -6.254 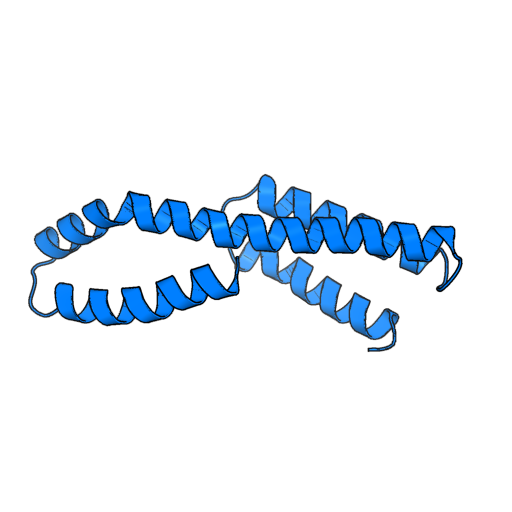6.183 3.185 1.00 82.12 95 ASN A N 1
ATOM 735 C CA . ASN A 1 95 ? -7.549 6.254 2.517 1.00 82.12 95 ASN A CA 1
ATOM 736 C C . ASN A 1 95 ? -7.532 5.372 1.268 1.00 82.12 95 ASN A C 1
ATOM 738 O O . ASN A 1 95 ? -6.815 5.634 0.299 1.00 82.12 95 ASN A O 1
ATOM 742 N N . TYR A 1 96 ? -8.346 4.319 1.303 1.00 77.88 96 TYR A N 1
ATOM 743 C CA . TYR A 1 96 ? -8.418 3.336 0.232 1.00 77.88 96 TYR A CA 1
ATOM 744 C C . TYR A 1 96 ? -8.780 3.955 -1.123 1.00 77.88 96 TYR A C 1
ATOM 746 O O . TYR A 1 96 ? -8.140 3.619 -2.118 1.00 77.88 96 TYR A O 1
ATOM 754 N N . GLU A 1 97 ? -9.725 4.897 -1.171 1.00 84.50 97 GLU A N 1
ATOM 755 C CA . GLU A 1 97 ? -10.180 5.506 -2.430 1.00 84.50 97 GLU A CA 1
ATOM 756 C C . GLU A 1 97 ? -9.060 6.270 -3.140 1.00 84.50 97 GLU A C 1
ATOM 758 O O . GLU A 1 97 ? -8.949 6.239 -4.364 1.00 84.50 97 GLU A O 1
ATOM 763 N N . ILE A 1 98 ? -8.165 6.888 -2.368 1.00 84.75 98 ILE A N 1
ATOM 764 C CA . ILE A 1 98 ? -7.013 7.621 -2.902 1.00 84.75 98 ILE A CA 1
ATOM 765 C C . ILE A 1 98 ? -5.944 6.652 -3.426 1.00 84.75 98 ILE A C 1
ATOM 767 O O . ILE A 1 98 ? -5.271 6.931 -4.417 1.00 84.75 98 ILE A O 1
ATOM 771 N N . TYR A 1 99 ? -5.779 5.495 -2.785 1.00 84.25 99 TYR A N 1
ATOM 772 C CA . TYR A 1 99 ? -4.745 4.518 -3.144 1.00 84.25 99 TYR A CA 1
ATOM 773 C C . TYR A 1 99 ? -5.175 3.540 -4.243 1.00 84.25 99 TYR A C 1
ATOM 775 O O . TYR A 1 99 ? -4.329 2.938 -4.910 1.00 84.25 99 TYR A O 1
ATOM 783 N N . LYS A 1 100 ? -6.482 3.385 -4.450 1.00 87.12 100 LYS A N 1
ATOM 784 C CA . LYS A 1 100 ? -7.085 2.458 -5.410 1.00 87.12 100 LYS A CA 1
ATOM 785 C C . LYS A 1 100 ? -6.564 2.615 -6.849 1.00 87.12 100 LYS A C 1
ATOM 787 O O . LYS A 1 100 ? -6.221 1.591 -7.443 1.00 87.12 100 LYS A O 1
ATOM 792 N N . PRO A 1 101 ? -6.398 3.825 -7.422 1.00 91.38 101 PRO A N 1
ATOM 793 C CA . PRO A 1 101 ? -5.848 3.971 -8.772 1.00 91.38 101 PRO A CA 1
ATOM 794 C C . PRO A 1 101 ? -4.452 3.357 -8.912 1.00 91.38 101 PRO A C 1
ATOM 796 O O . PRO A 1 101 ? -4.162 2.664 -9.885 1.00 91.38 101 PRO A O 1
ATOM 799 N N . LEU A 1 102 ? -3.602 3.534 -7.900 1.00 89.81 102 LEU A N 1
ATOM 800 C CA . LEU A 1 102 ? -2.246 2.995 -7.896 1.00 89.81 102 LEU A CA 1
ATOM 801 C C . LEU A 1 102 ? -2.236 1.459 -7.871 1.00 89.81 102 LEU A C 1
ATOM 803 O O . LEU A 1 102 ? -1.360 0.833 -8.467 1.00 89.81 102 LEU A O 1
ATOM 807 N N . PHE A 1 103 ? -3.221 0.843 -7.212 1.00 87.69 103 PHE A N 1
ATOM 808 C CA . PHE A 1 103 ? -3.408 -0.605 -7.254 1.00 87.69 103 PHE A CA 1
ATOM 809 C C . PHE A 1 103 ? -3.729 -1.090 -8.673 1.00 87.69 103 PHE A C 1
ATOM 811 O O . PHE A 1 103 ? -3.102 -2.035 -9.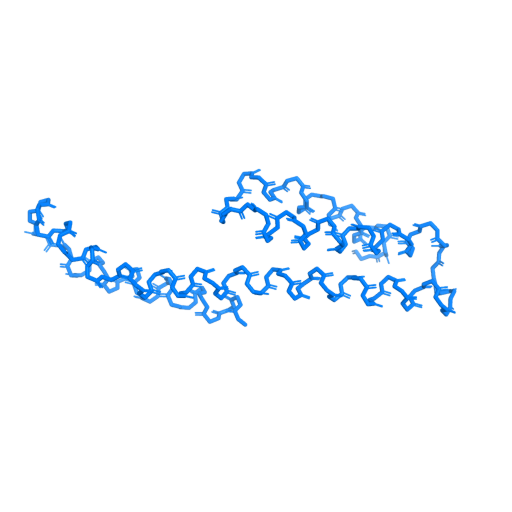145 1.00 87.69 103 PHE A O 1
ATOM 818 N N . HIS A 1 104 ? -4.622 -0.410 -9.395 1.00 92.56 104 HIS A N 1
ATOM 819 C CA . HIS A 1 104 ? -4.919 -0.757 -10.789 1.00 92.56 104 HIS A CA 1
ATOM 820 C C . HIS A 1 104 ? -3.694 -0.602 -11.702 1.00 92.56 104 HIS A C 1
ATOM 822 O O . HIS A 1 104 ? -3.422 -1.480 -12.520 1.00 92.56 104 HIS A O 1
ATOM 828 N N . VAL A 1 105 ? -2.894 0.452 -11.508 1.00 94.38 105 VAL A N 1
ATOM 829 C CA . VAL A 1 105 ? -1.625 0.626 -12.236 1.00 94.38 105 VAL A CA 1
ATOM 830 C C . VAL A 1 105 ? -0.642 -0.511 -11.930 1.00 94.38 105 VAL A C 1
ATOM 832 O O . VAL A 1 105 ? 0.020 -1.002 -12.841 1.00 94.38 105 VAL A O 1
ATOM 835 N N . LYS A 1 106 ? -0.577 -0.992 -10.679 1.00 91.31 106 LYS A N 1
ATOM 836 C CA . LYS A 1 106 ? 0.232 -2.170 -10.319 1.00 91.31 106 LYS A CA 1
ATOM 837 C C . LYS A 1 106 ? -0.232 -3.448 -11.020 1.00 91.31 106 LYS A C 1
ATOM 839 O O . LYS A 1 106 ? 0.611 -4.263 -11.371 1.00 91.31 106 LYS A O 1
ATOM 844 N N . VAL A 1 107 ? -1.532 -3.630 -11.246 1.00 93.44 107 VAL A N 1
ATOM 845 C CA . VAL A 1 107 ? -2.037 -4.786 -12.010 1.00 93.44 107 VAL A CA 1
ATOM 846 C C . VAL A 1 107 ? -1.573 -4.713 -13.466 1.00 93.44 107 VAL A C 1
ATOM 848 O O . VAL A 1 107 ? -1.061 -5.695 -13.990 1.00 93.44 107 VAL A O 1
ATOM 851 N N . ILE A 1 108 ? -1.664 -3.540 -14.100 1.00 94.31 108 ILE A N 1
ATOM 852 C CA . ILE A 1 108 ? -1.154 -3.335 -15.469 1.00 94.31 108 ILE A CA 1
ATOM 853 C C . ILE A 1 108 ? 0.360 -3.583 -15.525 1.00 94.31 108 ILE A C 1
ATOM 855 O O . ILE A 1 108 ? 0.855 -4.209 -16.460 1.00 94.31 108 ILE A O 1
ATOM 859 N N . TRP A 1 109 ? 1.093 -3.125 -14.507 1.00 94.56 109 TRP A N 1
ATOM 860 C CA . TRP A 1 109 ? 2.519 -3.404 -14.360 1.00 94.56 109 TRP A CA 1
ATOM 861 C C . TRP A 1 109 ? 2.818 -4.909 -14.288 1.00 94.56 109 TRP A C 1
ATOM 863 O O . TRP A 1 109 ? 3.720 -5.356 -14.985 1.00 94.56 109 TRP A O 1
ATOM 873 N N . LEU A 1 110 ? 2.064 -5.690 -13.502 1.00 93.56 110 LEU A N 1
ATOM 874 C CA . LEU A 1 110 ? 2.242 -7.148 -13.406 1.00 93.56 110 LEU A CA 1
ATOM 875 C C . LEU A 1 110 ? 2.066 -7.830 -14.767 1.00 93.56 110 LEU A C 1
ATOM 877 O O . LEU A 1 110 ? 2.947 -8.578 -15.186 1.00 93.56 110 LEU A O 1
ATOM 881 N N . ILE A 1 111 ? 1.012 -7.459 -15.500 1.00 94.44 111 ILE A N 1
ATOM 882 C CA . ILE A 1 111 ? 0.761 -7.968 -16.854 1.00 94.44 111 ILE A CA 1
ATOM 883 C C . ILE A 1 111 ? 1.937 -7.627 -17.781 1.00 94.44 111 ILE A C 1
ATOM 885 O O . ILE A 1 111 ? 2.420 -8.482 -18.520 1.00 94.44 111 ILE A O 1
ATOM 889 N N . ALA A 1 112 ? 2.446 -6.392 -17.723 1.00 93.12 112 ALA A N 1
ATOM 890 C CA . ALA A 1 112 ? 3.603 -5.972 -18.518 1.00 93.12 112 ALA A CA 1
ATOM 891 C C . ALA A 1 112 ? 4.904 -6.704 -18.131 1.00 93.12 112 ALA A C 1
ATOM 893 O O . ALA A 1 112 ? 5.792 -6.855 -18.969 1.00 93.12 112 ALA A O 1
ATOM 894 N N . MET A 1 113 ? 5.014 -7.164 -16.882 1.00 90.94 113 MET A N 1
ATOM 895 C CA . MET A 1 113 ? 6.110 -8.004 -16.387 1.00 90.94 113 MET A CA 1
ATOM 896 C C . MET A 1 113 ? 5.953 -9.487 -16.770 1.00 90.94 113 MET A C 1
ATOM 898 O O . MET A 1 113 ? 6.882 -10.259 -16.538 1.00 90.94 113 MET A O 1
ATOM 902 N N . GLY A 1 114 ? 4.823 -9.883 -17.369 1.00 89.56 114 GLY A N 1
ATOM 903 C CA . GLY A 1 114 ? 4.545 -11.258 -17.792 1.00 89.56 114 GLY A CA 1
ATOM 904 C C . GLY A 1 114 ? 4.011 -12.172 -16.684 1.00 89.56 114 GLY A C 1
ATOM 905 O O . GLY A 1 114 ? 4.145 -13.389 -16.803 1.00 89.56 114 GLY A O 1
ATOM 906 N N . VAL A 1 115 ? 3.446 -11.592 -15.618 1.00 87.00 115 VAL A N 1
ATOM 907 C CA . VAL A 1 115 ? 2.750 -12.296 -14.522 1.00 87.00 115 VAL A CA 1
ATOM 908 C C . VAL A 1 115 ? 1.247 -12.135 -14.695 1.00 87.00 115 VAL A C 1
ATOM 910 O O . VAL A 1 115 ? 0.544 -13.162 -14.604 1.00 87.00 115 VAL A O 1
#

pLDDT: mean 90.78, std 4.75, range [73.06, 97.75]

Sequence (115 aa):
TLAIANAYFYNFGAWGVGQTMGKSATEIQAFVNDILYTNQYVTCFIRFGRVFSGVGLVLLGYGLIRWHIVAKWLGWFTVLLGLAAMGIVMGIPDNYEIYKPLFHVKVIWLIAMGV

Radius of gyration: 19.12 Å; Cα contacts (8 Å, |Δi|>4): 81; chains: 1; bounding box: 47×25×49 Å

Mean predicted aligned error: 5.11 Å

Solvent-accessible surface area (backbone atoms only — not comparable to full-atom values): 6138 Å² total; per-residue (Å²): 85,44,67,60,32,50,52,45,53,57,54,52,48,59,52,47,50,66,77,42,63,94,54,54,73,69,59,41,50,54,52,54,59,71,47,40,65,60,52,54,55,39,50,48,31,42,46,50,36,49,35,52,53,10,52,50,30,29,55,49,12,50,48,28,45,76,68,61,76,49,61,62,67,60,15,52,48,34,26,53,53,10,50,51,42,32,52,51,55,72,75,38,78,98,47,67,80,78,49,46,63,60,52,55,52,49,52,55,48,38,54,76,71,74,104